Protein AF-A0A497K6Z3-F1 (afdb_monomer)

Foldseek 3Di:
DDDDPDQAWPFDFDQAPVRDTDGWTDRPVVVVVLLVVLVVVCVVVVVQRQLRQLCCCCVVRVDQNVVSNVVRVVSSVVVVVVVVVVCVVVVVDPVVVVVVVVVVCVVVVVVVNVVLVVDGSVVNVVVSVVVSVVVVVVVVVVVVD

pLDDT: mean 76.92, std 14.56, range [35.5, 94.94]

Solvent-accessible surface area (backbone atoms only — not comparable to full-atom values): 8301 Å² total; per-residue (Å²): 139,78,94,80,86,82,78,56,60,54,71,49,80,50,72,44,99,84,73,49,77,46,78,28,62,48,35,53,70,58,54,50,52,48,52,50,54,41,48,53,55,19,59,76,69,68,73,61,34,42,87,56,36,27,55,48,38,30,68,77,47,56,37,59,62,68,58,21,48,52,54,24,53,57,55,34,52,56,55,47,52,55,52,49,52,52,41,54,74,68,66,74,65,60,60,85,59,48,51,63,49,49,52,52,49,54,55,50,51,53,52,49,51,58,52,56,74,76,47,54,63,72,56,49,51,50,52,50,51,52,51,50,52,53,51,50,52,52,52,52,51,65,71,77,105

Mean predicted aligned error: 10.2 Å

Radius of gyration: 18.08 Å; Cα contacts (8 Å, |Δi|>4): 102; chains: 1; bounding box: 34×36×65 Å

Structure (mmCIF, N/CA/C/O backbone):
data_AF-A0A497K6Z3-F1
#
_entry.id   AF-A0A497K6Z3-F1
#
loop_
_atom_site.group_PDB
_atom_site.id
_atom_site.type_symbol
_atom_site.label_atom_id
_atom_site.label_alt_id
_atom_site.label_comp_id
_atom_site.label_asym_id
_atom_site.label_entity_id
_atom_site.label_seq_id
_atom_site.pdbx_PDB_ins_code
_atom_site.Cartn_x
_atom_site.Cartn_y
_atom_site.Cartn_z
_atom_site.occupancy
_atom_site.B_iso_or_equiv
_atom_site.auth_seq_id
_atom_site.auth_comp_id
_atom_site.auth_asym_id
_atom_site.auth_atom_id
_atom_site.pdbx_PDB_model_num
ATOM 1 N N . GLY A 1 1 ? 10.545 0.758 40.454 1.00 36.91 1 GLY A N 1
ATOM 2 C CA . GLY A 1 1 ? 11.515 0.555 39.358 1.00 36.91 1 GLY A CA 1
ATOM 3 C C . GLY A 1 1 ? 10.765 0.118 38.119 1.00 36.91 1 GLY A C 1
ATOM 4 O O . GLY A 1 1 ? 9.761 -0.555 38.263 1.00 36.91 1 GLY A O 1
ATOM 5 N N . HIS A 1 2 ? 11.120 0.485 36.898 1.00 35.50 2 HIS A N 1
ATOM 6 C CA . HIS A 1 2 ? 12.204 1.310 36.362 1.00 35.50 2 HIS A CA 1
ATOM 7 C C . HIS A 1 2 ? 11.651 1.857 35.028 1.00 35.50 2 HIS A C 1
ATOM 9 O O . HIS A 1 2 ? 11.085 1.110 34.242 1.00 35.50 2 HIS A O 1
ATOM 15 N N . ALA A 1 3 ? 11.577 3.175 34.854 1.00 41.38 3 ALA A N 1
ATOM 16 C CA . ALA A 1 3 ? 12.553 3.916 34.049 1.00 41.38 3 ALA A CA 1
ATOM 17 C C . ALA A 1 3 ? 12.658 3.468 32.570 1.00 41.38 3 ALA A C 1
ATOM 19 O O . ALA A 1 3 ? 13.746 3.165 32.100 1.00 41.38 3 ALA A O 1
ATOM 20 N N . LEU A 1 4 ? 11.544 3.475 31.825 1.00 49.81 4 LEU A N 1
ATOM 21 C CA . LEU A 1 4 ? 11.547 3.487 30.348 1.00 49.81 4 LEU A CA 1
ATOM 22 C C . LEU A 1 4 ? 10.539 4.504 29.778 1.00 49.81 4 LEU A C 1
ATOM 24 O O . LEU A 1 4 ? 9.916 4.297 28.741 1.00 49.81 4 LEU A O 1
ATOM 28 N N . GLY A 1 5 ? 10.372 5.633 30.465 1.00 44.81 5 GLY A N 1
ATOM 29 C CA . GLY A 1 5 ? 9.873 6.849 29.834 1.00 44.81 5 G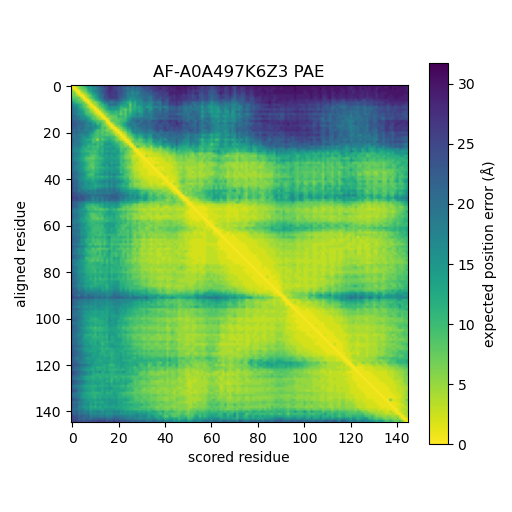LY A CA 1
ATOM 30 C C . GLY A 1 5 ? 11.069 7.653 29.336 1.00 44.81 5 GLY A C 1
ATOM 31 O O . GLY A 1 5 ? 11.815 8.128 30.180 1.00 44.81 5 GLY A O 1
ATOM 32 N N . SER A 1 6 ? 11.263 7.765 28.013 1.00 48.31 6 SER A N 1
ATOM 33 C CA . SER A 1 6 ? 11.797 8.976 27.334 1.00 48.31 6 SER A CA 1
ATOM 34 C C . SER A 1 6 ? 12.292 8.785 25.888 1.00 48.31 6 SER A C 1
ATOM 36 O O . SER A 1 6 ? 12.724 9.766 25.292 1.00 48.31 6 SER A O 1
ATOM 38 N N . LEU A 1 7 ? 12.206 7.610 25.253 1.00 45.41 7 LEU A N 1
ATOM 39 C CA . LEU A 1 7 ? 12.668 7.469 23.859 1.00 45.41 7 LEU A CA 1
ATOM 40 C C . LEU A 1 7 ? 11.501 7.394 22.865 1.00 45.41 7 LEU A C 1
ATOM 42 O O . LEU A 1 7 ? 11.114 6.332 22.386 1.00 45.41 7 LEU A O 1
ATOM 46 N N . GLY A 1 8 ? 10.943 8.566 22.550 1.00 47.16 8 GLY A N 1
ATOM 47 C CA . GLY A 1 8 ? 10.259 8.802 21.275 1.00 47.16 8 GLY A CA 1
ATOM 48 C C . GLY A 1 8 ? 8.925 8.080 21.058 1.00 47.16 8 GLY A C 1
ATOM 49 O O . GLY A 1 8 ? 8.647 7.664 19.934 1.00 47.16 8 GLY A O 1
ATOM 50 N N . SER A 1 9 ? 8.095 7.915 22.095 1.00 47.09 9 SER A N 1
ATOM 51 C CA . SER A 1 9 ? 6.708 7.471 21.905 1.00 47.09 9 SER A CA 1
ATOM 52 C C . SER A 1 9 ? 5.792 8.671 21.657 1.00 47.09 9 SER A C 1
ATOM 54 O O . SER A 1 9 ? 5.472 9.416 22.587 1.00 47.09 9 SER A O 1
ATOM 56 N N . LEU A 1 10 ? 5.341 8.863 20.419 1.00 53.91 10 LEU A N 1
ATOM 57 C CA . LEU A 1 10 ? 4.284 9.826 20.120 1.00 53.91 10 LEU A CA 1
ATOM 58 C C . LEU A 1 10 ? 2.949 9.197 20.533 1.00 53.91 10 LEU A C 1
ATOM 60 O O . LEU A 1 10 ? 2.383 8.388 19.799 1.00 53.91 10 LEU A O 1
ATOM 64 N N . ARG A 1 11 ? 2.466 9.542 21.732 1.00 51.47 11 ARG A N 1
ATOM 65 C CA . ARG A 1 11 ? 1.080 9.275 22.132 1.00 51.47 11 ARG A CA 1
ATOM 66 C C . ARG A 1 11 ? 0.191 10.311 21.463 1.00 51.47 11 ARG A C 1
ATOM 68 O O . ARG A 1 11 ? 0.285 11.498 21.769 1.00 51.47 11 ARG A O 1
ATOM 75 N N . ARG A 1 12 ? -0.666 9.878 20.546 1.00 55.22 12 ARG A N 1
ATOM 76 C CA . ARG A 1 12 ? -1.720 10.723 19.979 1.00 55.22 12 ARG A CA 1
ATOM 77 C C . ARG A 1 12 ? -3.049 10.009 20.184 1.00 55.22 12 ARG A C 1
ATOM 79 O O . ARG A 1 12 ? -3.189 8.839 19.853 1.00 55.22 12 ARG A O 1
ATOM 86 N N . LYS A 1 13 ? -4.021 10.724 20.746 1.00 47.50 13 LYS A N 1
ATOM 87 C CA . LYS A 1 13 ? -5.427 10.318 20.713 1.00 47.50 13 LYS A CA 1
ATOM 88 C C . LYS A 1 13 ? -5.993 10.786 19.383 1.00 47.50 13 LYS A C 1
ATOM 90 O O . LYS A 1 13 ? -6.007 11.987 19.126 1.00 47.50 13 LYS A O 1
ATOM 95 N N . ILE A 1 14 ? -6.451 9.857 18.556 1.00 53.62 14 ILE A N 1
ATOM 96 C CA . ILE A 1 14 ? -7.335 10.179 17.437 1.00 53.62 14 ILE A CA 1
ATOM 97 C C . ILE A 1 14 ? -8.685 9.563 17.786 1.00 53.62 14 ILE A C 1
ATOM 99 O O . ILE A 1 14 ? -8.769 8.382 18.118 1.00 53.62 14 ILE A O 1
ATOM 103 N N . VAL A 1 15 ? -9.718 10.399 17.782 1.00 51.81 15 VAL A N 1
ATOM 104 C CA . VAL A 1 15 ? -11.105 9.951 17.901 1.00 51.81 15 VAL A CA 1
ATOM 105 C C . VAL A 1 15 ? -11.507 9.464 16.516 1.00 51.81 15 VAL A C 1
ATOM 107 O O . VAL A 1 15 ? -11.446 10.235 15.556 1.00 51.81 15 VAL A O 1
ATOM 110 N N . ASP A 1 16 ? -11.815 8.174 16.399 1.00 53.62 16 ASP A N 1
ATOM 111 C CA . ASP A 1 16 ? -12.270 7.582 15.141 1.00 53.62 16 ASP A CA 1
ATOM 112 C C . ASP A 1 16 ? -13.659 8.139 14.767 1.00 53.62 16 ASP A C 1
ATOM 114 O O . ASP A 1 16 ? -14.398 8.623 15.628 1.00 53.62 16 ASP A O 1
ATOM 118 N N . ALA A 1 17 ? -14.048 8.058 13.493 1.00 49.84 17 ALA A N 1
ATOM 119 C CA . ALA A 1 17 ? -15.348 8.547 13.009 1.00 49.84 17 ALA A CA 1
ATOM 120 C C . ALA A 1 17 ? -16.558 7.836 13.6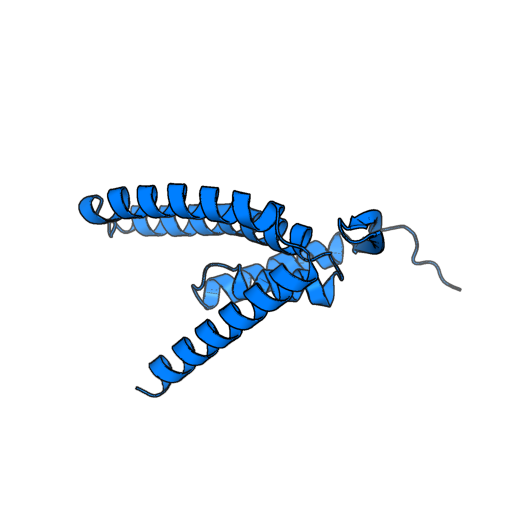65 1.00 49.84 17 ALA A C 1
ATOM 122 O O . ALA A 1 17 ? -17.681 8.329 13.584 1.00 49.84 17 ALA A O 1
ATOM 123 N N . ASP A 1 18 ? -16.314 6.706 14.336 1.00 48.72 18 ASP A N 1
ATOM 124 C CA . ASP A 1 18 ? -17.281 5.910 15.099 1.00 48.72 18 ASP A CA 1
ATOM 125 C C . ASP A 1 18 ? -17.316 6.264 16.615 1.00 48.72 18 ASP A C 1
ATOM 127 O O . ASP A 1 18 ? -18.016 5.604 17.379 1.00 48.72 18 ASP A O 1
ATOM 131 N N . GLY A 1 19 ? -16.577 7.287 17.079 1.00 49.25 19 GLY A N 1
ATOM 132 C CA . GLY A 1 19 ? -16.577 7.745 18.484 1.00 49.25 19 GLY A CA 1
ATOM 133 C C . GLY A 1 19 ? -15.686 6.944 19.448 1.00 49.25 19 GLY A C 1
ATOM 134 O O . GLY A 1 19 ? -15.616 7.259 20.635 1.00 49.25 19 G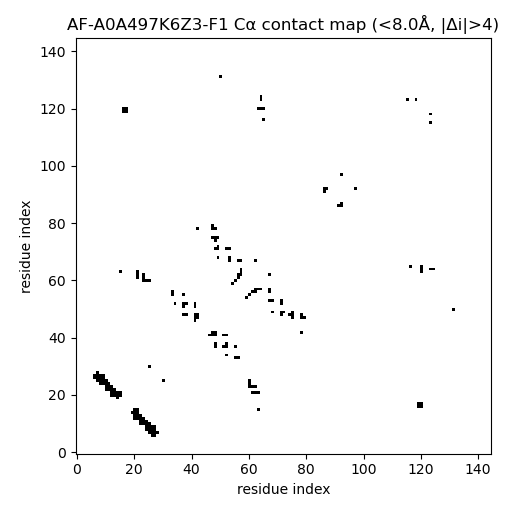LY A O 1
ATOM 135 N N . GLU A 1 20 ? -14.969 5.939 18.948 1.00 45.09 20 GLU A N 1
ATOM 136 C CA . GLU A 1 20 ? -14.023 5.122 19.715 1.00 45.09 20 GLU A CA 1
ATOM 137 C C . GLU A 1 20 ? -12.673 5.852 19.868 1.00 45.09 20 GLU A C 1
ATOM 139 O O . GLU A 1 20 ? -12.078 6.333 18.897 1.00 45.09 20 GLU A O 1
ATOM 144 N N . VAL A 1 21 ? -12.176 5.952 21.105 1.00 53.62 21 VAL A N 1
ATOM 145 C CA . VAL A 1 21 ? -10.904 6.617 21.422 1.00 53.62 21 VAL A CA 1
ATOM 146 C C . VAL A 1 21 ? -9.773 5.598 21.325 1.00 53.62 21 VAL A C 1
ATOM 148 O O . VAL A 1 21 ? -9.480 4.891 22.286 1.00 53.62 21 VAL A O 1
ATOM 151 N N . PHE A 1 22 ? -9.102 5.542 20.175 1.00 55.38 22 PHE A N 1
ATOM 152 C CA . PHE A 1 22 ? -7.895 4.734 20.023 1.00 55.38 22 PHE A CA 1
ATOM 153 C C . PHE A 1 22 ? -6.685 5.513 20.546 1.00 55.38 22 PHE A C 1
ATOM 155 O O . PHE A 1 22 ? -6.244 6.509 19.965 1.00 55.38 22 PHE A O 1
ATOM 162 N N . GLU A 1 23 ? -6.148 5.067 21.681 1.00 51.28 23 GLU A N 1
ATOM 163 C CA . GLU A 1 23 ? -4.879 5.552 22.214 1.00 51.28 23 GLU A CA 1
ATOM 164 C C . GLU A 1 23 ? -3.749 4.736 21.576 1.00 51.28 23 GLU A C 1
ATOM 166 O O . GLU A 1 23 ? -3.482 3.602 21.969 1.00 51.28 23 GLU A O 1
ATOM 171 N N . TYR A 1 24 ? -3.105 5.290 20.548 1.00 55.72 24 TYR A N 1
ATOM 172 C CA . TYR A 1 24 ? -1.978 4.631 19.899 1.00 55.72 24 TYR A CA 1
ATOM 173 C C . TYR A 1 24 ? -0.667 5.273 20.357 1.00 55.72 24 TYR A C 1
ATOM 175 O O . TYR A 1 24 ? -0.531 6.497 20.464 1.00 55.72 24 TYR A O 1
ATOM 183 N N . SER A 1 25 ? 0.312 4.424 20.659 1.00 52.97 25 SER A N 1
ATOM 184 C CA . SER A 1 25 ? 1.666 4.846 20.999 1.00 52.97 25 SER A CA 1
ATOM 185 C C . SER A 1 25 ? 2.593 4.412 19.873 1.00 52.97 25 SER A C 1
ATOM 187 O O . SER A 1 25 ? 2.891 3.233 19.709 1.00 52.97 25 SER A O 1
ATOM 189 N N . VAL A 1 26 ? 3.020 5.369 19.046 1.00 57.62 26 VAL A N 1
ATOM 190 C CA . VAL A 1 26 ? 4.048 5.096 18.036 1.00 57.62 26 VAL A CA 1
ATOM 191 C C . VAL A 1 26 ? 5.392 5.268 18.710 1.00 57.62 26 VAL A C 1
ATOM 193 O O . VAL A 1 26 ? 5.839 6.398 18.904 1.00 57.62 26 VAL A O 1
ATOM 196 N N . SER A 1 27 ? 6.038 4.168 19.080 1.00 63.88 27 SER A N 1
ATOM 197 C CA . SER A 1 27 ? 7.461 4.194 19.399 1.00 63.88 27 SER A CA 1
ATOM 198 C C . SER A 1 27 ? 8.247 4.275 18.087 1.00 63.88 27 SER A C 1
ATOM 200 O O . SER A 1 27 ? 8.191 3.373 17.250 1.00 63.88 27 SER A O 1
ATOM 202 N N . LEU A 1 28 ? 8.969 5.384 17.895 1.00 66.56 28 LEU A N 1
ATOM 203 C CA . LEU A 1 28 ? 9.844 5.631 16.737 1.00 66.56 28 LEU A CA 1
ATOM 204 C C . LEU A 1 28 ? 10.746 4.429 16.369 1.00 66.56 28 LEU A C 1
ATOM 206 O O . LEU A 1 28 ? 10.804 4.089 15.186 1.00 66.56 28 LEU A O 1
ATOM 210 N N . PRO A 1 29 ? 11.379 3.724 17.333 1.00 71.44 29 PRO A N 1
ATOM 211 C CA . PRO A 1 29 ? 12.196 2.548 17.028 1.00 71.44 29 PRO A CA 1
ATOM 212 C C . PRO A 1 29 ? 11.385 1.384 16.444 1.00 71.44 29 PRO A C 1
ATOM 214 O O . PRO A 1 29 ? 11.828 0.712 15.518 1.00 71.44 29 PRO A O 1
ATOM 217 N N . LEU A 1 30 ? 10.178 1.151 16.965 1.00 70.12 30 LEU A N 1
ATOM 218 C CA . LEU A 1 30 ? 9.326 0.036 16.555 1.00 70.12 30 LEU A CA 1
ATOM 219 C C . LEU A 1 30 ? 8.713 0.308 15.178 1.00 70.12 30 LEU A C 1
ATOM 221 O O . LEU A 1 30 ? 8.685 -0.585 14.338 1.00 70.12 30 LEU A O 1
ATOM 225 N N . GLY A 1 31 ? 8.316 1.557 14.912 1.00 74.44 31 GLY A N 1
ATOM 226 C CA . GLY A 1 31 ? 7.862 1.988 13.589 1.00 74.44 31 GLY A CA 1
ATOM 227 C C . GLY A 1 31 ? 8.932 1.813 12.508 1.00 74.44 31 GLY A C 1
ATOM 228 O O . GLY A 1 31 ? 8.616 1.342 11.416 1.00 74.44 31 GLY A O 1
ATOM 229 N N . PHE A 1 32 ? 10.198 2.116 12.818 1.00 78.12 32 PHE A N 1
ATOM 230 C CA . PHE A 1 32 ? 11.306 1.914 11.881 1.00 78.12 32 PHE A CA 1
ATOM 231 C C . PHE A 1 32 ? 11.544 0.426 11.593 1.00 78.12 32 PHE A C 1
ATOM 233 O O . PHE A 1 32 ? 11.611 0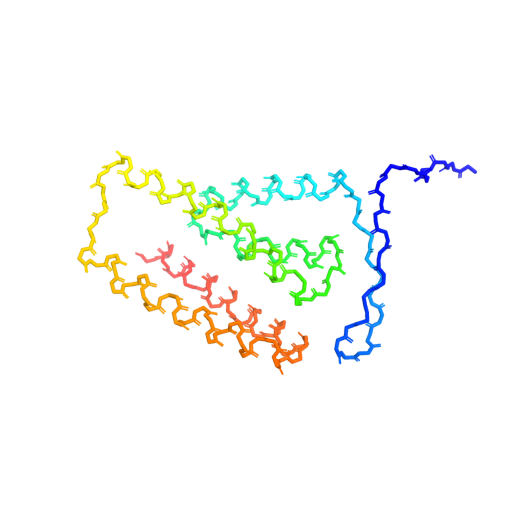.029 10.432 1.00 78.12 32 PHE A O 1
ATOM 240 N N . SER A 1 33 ? 11.580 -0.415 12.631 1.00 79.25 33 SER A N 1
ATOM 241 C CA . SER A 1 33 ? 11.740 -1.868 12.481 1.00 79.25 33 SER A CA 1
ATOM 242 C C . SER A 1 33 ? 10.590 -2.505 11.699 1.00 79.25 33 SER A C 1
ATOM 244 O O . SER A 1 33 ? 10.820 -3.319 10.809 1.00 79.2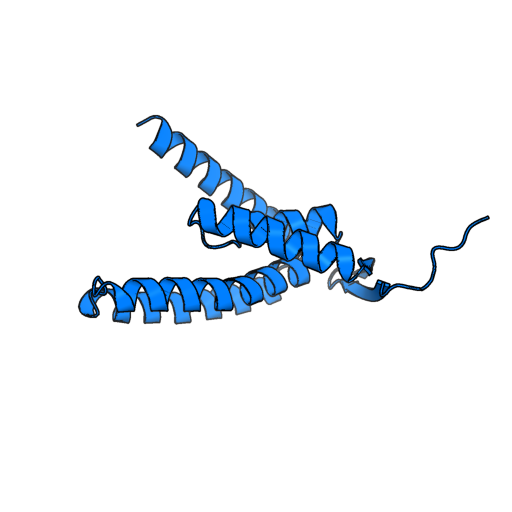5 33 SER A O 1
ATOM 246 N N . VAL A 1 34 ? 9.349 -2.108 11.987 1.00 79.81 34 VAL A N 1
ATOM 247 C CA . VAL A 1 34 ? 8.150 -2.574 11.279 1.00 79.81 34 VAL A CA 1
ATOM 248 C C . VAL A 1 34 ? 8.156 -2.132 9.817 1.00 79.81 34 VAL A C 1
ATOM 250 O O . VAL A 1 34 ? 7.896 -2.946 8.932 1.00 79.81 34 VAL A O 1
ATOM 253 N N . GLY A 1 35 ? 8.492 -0.868 9.547 1.00 79.38 35 GLY A N 1
ATOM 254 C CA . GLY A 1 35 ? 8.608 -0.346 8.187 1.00 79.38 35 GLY A CA 1
ATOM 255 C C . GLY A 1 35 ? 9.704 -1.052 7.386 1.00 79.38 35 GLY A C 1
ATOM 256 O O . GLY A 1 35 ? 9.487 -1.416 6.231 1.00 79.38 35 GLY A O 1
ATOM 257 N N . PHE A 1 36 ? 10.854 -1.312 8.010 1.00 82.62 36 PHE A N 1
ATOM 258 C CA . PHE A 1 36 ? 11.970 -2.012 7.380 1.00 82.62 36 PHE A CA 1
ATOM 259 C C . PHE A 1 36 ? 11.632 -3.479 7.078 1.00 82.62 36 PHE A C 1
ATOM 261 O O . PHE A 1 36 ? 11.700 -3.903 5.925 1.00 82.62 36 PHE A O 1
ATOM 268 N N . LEU A 1 37 ? 11.189 -4.244 8.082 1.00 82.06 37 LEU A N 1
ATOM 269 C CA . LEU A 1 37 ? 10.861 -5.666 7.924 1.00 82.06 37 LEU A CA 1
ATOM 270 C C . LEU A 1 37 ? 9.650 -5.884 7.012 1.00 82.06 37 LEU A C 1
ATOM 272 O O . LEU A 1 37 ? 9.658 -6.781 6.165 1.00 82.06 37 LEU A O 1
ATOM 276 N N . GLY A 1 38 ? 8.618 -5.051 7.153 1.00 79.00 38 GLY A N 1
ATOM 277 C CA . GLY A 1 38 ? 7.437 -5.102 6.300 1.00 79.00 38 GLY A CA 1
ATOM 278 C C . GLY A 1 38 ? 7.763 -4.736 4.852 1.00 79.00 38 GLY A C 1
ATOM 279 O O . GLY A 1 38 ? 7.259 -5.376 3.931 1.00 79.00 38 GLY A O 1
ATOM 280 N N . GLY A 1 39 ? 8.641 -3.749 4.640 1.00 78.00 39 GLY A N 1
ATOM 281 C CA . GLY A 1 39 ? 9.051 -3.293 3.311 1.00 78.00 39 GLY A CA 1
ATOM 282 C C . GLY A 1 39 ? 9.908 -4.334 2.603 1.00 78.00 39 GLY A C 1
ATOM 283 O O . GLY A 1 39 ? 9.656 -4.659 1.446 1.00 78.00 39 GLY A O 1
ATOM 284 N N . MET A 1 40 ? 10.850 -4.930 3.331 1.00 81.38 40 MET A N 1
ATOM 285 C CA . MET A 1 40 ? 11.689 -6.020 2.845 1.00 81.38 40 MET A CA 1
ATOM 286 C C . MET A 1 40 ? 10.839 -7.240 2.456 1.00 81.38 40 MET A C 1
ATOM 288 O O . MET A 1 40 ? 10.916 -7.699 1.319 1.00 81.38 40 MET A O 1
ATOM 292 N N . SER A 1 41 ? 9.944 -7.696 3.341 1.00 79.38 41 SER A N 1
ATOM 293 C CA . SER A 1 41 ? 9.031 -8.823 3.068 1.00 79.38 41 SER A CA 1
ATOM 294 C C . SER A 1 41 ? 8.128 -8.556 1.859 1.00 79.38 41 SER A C 1
ATOM 296 O O . SER A 1 41 ? 7.943 -9.410 0.996 1.00 79.38 41 SER A O 1
ATOM 298 N N . SER A 1 42 ? 7.596 -7.336 1.769 1.00 75.44 42 SER A N 1
ATOM 299 C CA . SER A 1 42 ? 6.815 -6.870 0.626 1.00 75.44 42 SER A CA 1
ATOM 300 C C . SER A 1 42 ? 7.598 -6.903 -0.684 1.00 75.44 42 SER A C 1
ATOM 302 O O . SER A 1 42 ? 7.063 -7.343 -1.703 1.00 75.44 42 SER A O 1
ATOM 304 N N . GLY A 1 43 ? 8.838 -6.408 -0.663 1.00 73.94 43 GLY A N 1
ATOM 305 C CA . GLY A 1 43 ? 9.716 -6.370 -1.827 1.00 73.94 43 GLY A CA 1
ATOM 306 C C . GLY A 1 43 ? 9.991 -7.770 -2.367 1.00 73.94 43 GLY A C 1
ATOM 307 O O . GLY A 1 43 ? 9.858 -7.986 -3.567 1.00 73.94 43 GLY A O 1
ATOM 308 N N . PHE A 1 44 ? 10.263 -8.737 -1.484 1.00 75.25 44 PHE A N 1
ATOM 309 C CA . PHE A 1 44 ? 10.461 -10.139 -1.872 1.00 75.25 44 PHE A CA 1
ATOM 310 C C . PHE A 1 44 ? 9.234 -10.766 -2.528 1.00 75.25 44 PHE A C 1
ATOM 312 O O . PHE A 1 44 ? 9.362 -11.530 -3.480 1.00 75.25 44 PHE A O 1
ATOM 319 N N . LEU A 1 45 ? 8.042 -10.452 -2.024 1.00 73.50 45 LEU A N 1
ATOM 320 C CA . LEU A 1 45 ? 6.799 -11.012 -2.547 1.00 73.50 45 LEU A CA 1
ATOM 321 C C . LEU A 1 45 ? 6.342 -10.321 -3.844 1.00 73.50 45 LEU A C 1
ATOM 323 O O . LEU A 1 45 ? 5.518 -10.873 -4.567 1.00 73.50 45 LEU A O 1
ATOM 327 N N . GLY A 1 46 ? 6.844 -9.119 -4.146 1.00 68.31 46 GLY A N 1
ATOM 328 C CA . GLY A 1 46 ? 6.488 -8.368 -5.355 1.00 68.31 46 GLY A CA 1
ATOM 329 C C . GLY A 1 46 ? 5.034 -7.869 -5.394 1.00 68.31 46 GLY A C 1
ATOM 330 O O . GLY A 1 46 ? 4.573 -7.407 -6.432 1.00 68.31 46 GLY A O 1
ATOM 331 N N . ILE A 1 47 ? 4.296 -7.945 -4.277 1.00 69.12 47 ILE A N 1
ATOM 332 C CA . ILE A 1 47 ? 2.850 -7.629 -4.199 1.00 69.12 47 ILE A CA 1
ATOM 333 C C . ILE A 1 47 ? 2.606 -6.120 -3.970 1.00 69.12 47 ILE A C 1
ATOM 335 O O . ILE A 1 47 ? 1.468 -5.660 -3.951 1.00 69.12 47 ILE A O 1
ATOM 339 N N . GLY A 1 48 ? 3.662 -5.319 -3.790 1.00 64.69 48 GLY A N 1
ATOM 340 C CA . GLY A 1 48 ? 3.526 -3.875 -3.574 1.00 64.69 48 GLY A CA 1
ATOM 341 C C . GLY A 1 48 ? 3.034 -3.495 -2.172 1.00 64.69 48 GLY A C 1
ATOM 342 O O . GLY A 1 48 ? 2.383 -2.480 -2.005 1.00 64.69 48 GLY A O 1
ATOM 343 N N . GLY A 1 49 ? 3.328 -4.283 -1.139 1.00 66.31 49 GLY A N 1
ATOM 344 C CA . GLY A 1 49 ? 3.341 -3.846 0.268 1.00 66.31 49 GLY A CA 1
ATOM 345 C C . GLY A 1 49 ? 2.022 -3.635 0.988 1.00 66.31 49 GLY A C 1
ATOM 346 O O . GLY A 1 49 ? 1.968 -3.919 2.182 1.00 66.31 49 GLY A O 1
ATOM 347 N N . GLY A 1 50 ? 0.952 -3.223 0.311 1.00 70.50 50 GLY A N 1
ATOM 348 C CA . GLY A 1 50 ? -0.334 -2.920 0.948 1.00 70.50 50 GLY A CA 1
ATOM 349 C C . GLY A 1 50 ? -0.909 -4.092 1.751 1.00 70.50 50 GLY A C 1
ATOM 350 O O . GLY A 1 50 ? -1.282 -3.930 2.909 1.00 70.50 50 GLY A O 1
ATOM 351 N N . SER A 1 51 ? -0.900 -5.300 1.187 1.00 76.12 51 SER A N 1
ATOM 352 C CA . SER A 1 51 ? -1.484 -6.491 1.822 1.00 76.12 51 SER A CA 1
ATOM 353 C C . SER A 1 51 ? -0.768 -6.930 3.104 1.00 76.12 51 SER A C 1
ATOM 355 O O . SER A 1 51 ? -1.374 -7.595 3.937 1.00 76.12 51 SER A O 1
ATOM 357 N N . ILE A 1 52 ? 0.507 -6.558 3.265 1.00 82.69 52 ILE A N 1
ATOM 358 C CA . ILE A 1 52 ? 1.357 -6.934 4.406 1.00 82.69 52 ILE A CA 1
ATOM 359 C C . ILE A 1 52 ? 1.463 -5.773 5.396 1.00 82.69 52 ILE A C 1
ATOM 361 O O . ILE A 1 52 ? 1.285 -5.959 6.596 1.00 82.69 52 ILE A O 1
ATOM 365 N N . MET A 1 53 ? 1.690 -4.554 4.905 1.00 82.81 53 MET A N 1
ATOM 366 C CA . MET A 1 53 ? 1.832 -3.370 5.751 1.00 82.81 53 MET A CA 1
ATOM 367 C C . MET A 1 53 ? 0.545 -3.016 6.481 1.00 82.81 53 MET A C 1
ATOM 369 O O . MET A 1 53 ? 0.606 -2.634 7.644 1.00 82.81 53 MET A O 1
ATOM 373 N N . VAL A 1 54 ? -0.619 -3.159 5.841 1.00 85.88 54 VAL A N 1
ATOM 374 C CA . VAL A 1 54 ? -1.898 -2.838 6.488 1.00 85.88 54 VAL A CA 1
ATOM 375 C C . VAL A 1 54 ? -2.145 -3.700 7.737 1.00 85.88 54 VAL A C 1
ATOM 377 O O . VAL A 1 54 ? -2.332 -3.128 8.810 1.00 85.88 54 VAL A O 1
ATOM 380 N N . PRO A 1 55 ? -2.114 -5.046 7.687 1.00 82.50 55 PRO A N 1
ATOM 381 C CA . PRO A 1 55 ? -2.313 -5.845 8.893 1.00 82.50 55 PRO A CA 1
ATOM 382 C C . PRO A 1 55 ? -1.203 -5.635 9.926 1.00 82.50 55 PRO A C 1
ATOM 384 O O . PRO A 1 55 ? -1.514 -5.582 11.111 1.00 82.50 55 PRO A O 1
ATOM 387 N N . ILE A 1 56 ? 0.056 -5.441 9.516 1.00 83.00 56 ILE A N 1
ATOM 388 C CA . ILE A 1 56 ? 1.142 -5.161 10.466 1.00 83.00 56 ILE A CA 1
ATOM 389 C C . ILE A 1 56 ? 0.877 -3.850 11.220 1.00 83.00 56 ILE A C 1
ATOM 391 O O . ILE A 1 56 ? 0.895 -3.830 12.446 1.00 83.00 56 ILE A O 1
ATOM 395 N N . LEU A 1 57 ? 0.566 -2.762 10.517 1.00 81.06 57 LEU A N 1
ATOM 396 C CA . LEU A 1 57 ? 0.275 -1.468 11.136 1.00 81.06 57 LEU A CA 1
ATOM 397 C C . LEU A 1 57 ? -0.996 -1.513 12.006 1.00 81.06 57 LEU A C 1
ATOM 399 O O . LEU A 1 57 ? -1.045 -0.877 13.056 1.00 81.06 57 LEU A O 1
ATOM 403 N N . HIS A 1 58 ? -2.023 -2.266 11.603 1.00 83.12 58 HIS A N 1
ATOM 404 C CA . HIS A 1 58 ? -3.267 -2.375 12.370 1.00 83.12 58 HIS A CA 1
ATOM 405 C C . HIS A 1 58 ? -3.103 -3.246 13.620 1.00 83.12 58 HIS A C 1
ATOM 407 O O . HIS A 1 58 ? -3.569 -2.866 14.684 1.00 83.12 58 HIS A O 1
ATOM 413 N N . ILE A 1 59 ? -2.441 -4.401 13.510 1.00 79.12 59 ILE A N 1
ATOM 414 C CA . ILE A 1 59 ? -2.343 -5.391 14.593 1.00 79.12 59 ILE A CA 1
ATOM 415 C C . ILE A 1 59 ? -1.190 -5.058 15.543 1.00 79.12 59 ILE A C 1
ATOM 417 O O . ILE A 1 59 ? -1.361 -5.127 16.755 1.00 79.12 59 ILE A O 1
ATOM 421 N N . VAL A 1 60 ? -0.021 -4.681 15.014 1.00 75.56 60 VAL A N 1
ATOM 422 C CA . VAL A 1 60 ? 1.185 -4.434 15.825 1.00 75.56 60 VAL A CA 1
ATOM 423 C C . VAL A 1 60 ? 1.157 -3.045 16.455 1.00 75.56 60 VAL A C 1
ATOM 425 O O . VAL A 1 60 ? 1.556 -2.887 17.604 1.00 75.56 60 VAL A O 1
ATOM 428 N N . MET A 1 61 ? 0.681 -2.033 15.723 1.00 70.69 61 MET A N 1
ATOM 429 C CA . MET A 1 61 ? 0.668 -0.642 16.204 1.00 70.69 61 MET A CA 1
ATOM 430 C C . MET A 1 61 ? -0.710 -0.181 16.697 1.00 70.69 61 MET A C 1
ATOM 432 O O . MET A 1 61 ? -0.850 0.966 17.118 1.00 70.69 61 MET A O 1
ATOM 436 N N . ASN A 1 62 ? -1.714 -1.067 16.653 1.00 70.88 62 ASN A N 1
ATOM 437 C CA . ASN A 1 62 ? -3.093 -0.820 17.080 1.00 70.88 62 ASN A CA 1
ATOM 438 C C . ASN A 1 62 ? -3.697 0.468 16.485 1.00 70.88 62 ASN A C 1
ATOM 440 O O . ASN A 1 62 ? -4.436 1.200 17.145 1.00 70.88 62 ASN A O 1
ATOM 444 N N . LEU A 1 63 ? -3.325 0.776 15.237 1.00 70.88 63 LEU A N 1
ATOM 445 C CA . LEU A 1 63 ? -3.775 1.973 14.534 1.00 70.88 63 LEU A CA 1
ATOM 446 C C . LEU A 1 63 ? -5.202 1.779 13.991 1.00 70.88 63 LEU A C 1
ATOM 448 O O . LEU A 1 63 ? -5.545 0.678 13.537 1.00 70.88 63 LEU A O 1
ATOM 452 N N . PRO A 1 64 ? -6.031 2.840 13.981 1.00 77.50 64 PRO A N 1
ATOM 453 C CA . PRO A 1 64 ? -7.338 2.795 13.337 1.00 77.50 64 PRO A CA 1
ATOM 454 C C . PRO A 1 64 ? -7.176 2.528 11.838 1.00 77.50 64 PRO A C 1
ATOM 456 O O . PRO A 1 64 ? -6.243 3.020 11.195 1.00 77.50 64 PRO A O 1
ATOM 459 N N . ILE A 1 65 ? -8.102 1.749 11.273 1.00 79.94 65 ILE A N 1
ATOM 460 C CA . ILE A 1 65 ? -7.963 1.176 9.926 1.00 79.94 65 ILE A CA 1
ATOM 461 C C . ILE A 1 65 ? -7.766 2.245 8.842 1.00 79.94 65 ILE A C 1
ATOM 463 O O . ILE A 1 65 ? -6.985 2.039 7.916 1.00 79.94 65 ILE A O 1
ATOM 467 N N . HIS A 1 66 ? -8.397 3.416 8.971 1.00 80.06 66 HIS A N 1
ATOM 468 C CA . HIS A 1 66 ? -8.220 4.520 8.024 1.00 80.06 66 HIS A CA 1
ATOM 469 C C . HIS A 1 66 ? -6.789 5.064 8.014 1.00 80.06 66 HIS A C 1
ATOM 471 O O . HIS A 1 66 ? -6.245 5.325 6.941 1.00 80.06 66 HIS A O 1
ATOM 477 N N . VAL A 1 67 ? -6.156 5.194 9.186 1.00 80.62 67 VAL A N 1
ATOM 478 C CA . VAL A 1 67 ? -4.760 5.652 9.300 1.00 80.62 67 VAL A CA 1
ATOM 479 C C . VAL A 1 67 ? -3.824 4.587 8.751 1.00 80.62 67 VAL A C 1
ATOM 481 O O . VAL A 1 67 ? -2.966 4.889 7.929 1.00 80.62 67 VAL A O 1
ATOM 484 N N . THR A 1 68 ? -4.039 3.331 9.137 1.00 84.06 68 THR A N 1
ATOM 485 C CA . THR A 1 68 ? -3.283 2.177 8.647 1.00 84.06 68 THR A CA 1
ATOM 486 C C . THR A 1 68 ? -3.266 2.104 7.117 1.00 84.06 68 THR A C 1
ATOM 488 O O . THR A 1 68 ? -2.199 1.982 6.508 1.00 84.06 68 THR A O 1
ATOM 491 N N . VAL A 1 69 ? -4.438 2.205 6.482 1.00 84.12 69 VAL A N 1
ATOM 492 C CA . VAL A 1 69 ? -4.565 2.165 5.020 1.00 84.12 69 VAL A CA 1
ATOM 493 C C . VAL A 1 69 ? -3.838 3.355 4.391 1.00 84.12 69 VAL A C 1
ATOM 495 O O . VAL A 1 69 ? -3.043 3.154 3.473 1.00 84.12 69 VAL A O 1
ATOM 498 N N . ALA A 1 70 ? -4.014 4.568 4.923 1.00 84.00 70 ALA A N 1
ATOM 499 C CA . ALA A 1 70 ? -3.338 5.762 4.417 1.00 84.00 70 ALA A CA 1
ATOM 500 C C . ALA A 1 70 ? -1.803 5.666 4.514 1.00 84.00 70 ALA A C 1
ATOM 502 O O . ALA A 1 70 ? -1.101 5.962 3.546 1.00 84.00 70 ALA A O 1
ATOM 503 N N . THR A 1 71 ? -1.266 5.199 5.645 1.00 85.56 71 THR A N 1
ATOM 504 C CA . THR A 1 71 ? 0.180 4.998 5.823 1.00 85.56 71 THR A CA 1
ATOM 505 C C . THR A 1 71 ? 0.723 3.951 4.850 1.00 85.56 71 THR A C 1
ATOM 507 O O . THR A 1 71 ? 1.775 4.160 4.253 1.00 85.56 71 THR A O 1
ATOM 510 N N . SER A 1 72 ? -0.000 2.849 4.624 1.00 85.06 72 SER A N 1
ATOM 511 C CA . SER A 1 72 ? 0.425 1.828 3.657 1.00 85.06 72 SER A CA 1
ATOM 512 C C . SER A 1 72 ? 0.481 2.362 2.221 1.00 85.06 72 SER A C 1
ATOM 514 O O . SER A 1 72 ? 1.428 2.069 1.495 1.00 85.06 72 SER A O 1
ATOM 516 N N . MET A 1 73 ? -0.484 3.203 1.828 1.00 85.94 73 MET A N 1
ATOM 517 C CA . MET A 1 73 ? -0.498 3.869 0.523 1.00 85.94 73 MET A CA 1
ATOM 518 C C . MET A 1 73 ? 0.677 4.830 0.372 1.00 85.94 73 MET A C 1
ATOM 520 O O . MET A 1 73 ? 1.299 4.872 -0.684 1.00 85.94 73 MET A O 1
ATOM 524 N N . PHE A 1 74 ? 1.032 5.551 1.435 1.00 87.12 74 PHE A N 1
ATOM 525 C CA . PHE A 1 74 ? 2.217 6.403 1.431 1.00 87.12 74 PHE A CA 1
ATOM 526 C C . PHE A 1 74 ? 3.505 5.595 1.213 1.00 87.12 74 PHE A C 1
ATOM 528 O O . PHE A 1 74 ? 4.326 5.958 0.374 1.00 87.12 74 PHE A O 1
ATOM 535 N N . ILE A 1 75 ? 3.654 4.456 1.897 1.00 84.88 75 ILE A N 1
ATOM 536 C CA . ILE A 1 75 ? 4.794 3.543 1.704 1.00 84.88 75 ILE A CA 1
ATOM 537 C C . ILE A 1 75 ? 4.827 3.004 0.260 1.00 84.88 75 ILE A C 1
ATOM 539 O O . ILE A 1 75 ? 5.894 2.936 -0.356 1.00 84.88 75 ILE A O 1
ATOM 543 N N . MET A 1 76 ? 3.663 2.669 -0.308 1.00 85.88 76 MET A N 1
ATOM 544 C CA . MET A 1 76 ? 3.538 2.173 -1.684 1.00 85.88 76 MET A CA 1
ATOM 545 C C . MET A 1 76 ? 4.053 3.149 -2.741 1.00 85.88 76 MET A C 1
ATOM 547 O O . MET A 1 76 ? 4.584 2.691 -3.751 1.00 85.88 76 MET A O 1
ATOM 551 N N . ILE A 1 77 ? 3.946 4.464 -2.523 1.00 87.88 77 ILE A N 1
ATOM 552 C CA . ILE A 1 77 ? 4.460 5.473 -3.463 1.00 87.88 77 ILE A CA 1
ATOM 553 C C . ILE A 1 77 ? 5.965 5.286 -3.665 1.00 87.88 77 ILE A C 1
ATOM 555 O O . ILE A 1 77 ? 6.418 5.159 -4.801 1.00 87.88 77 ILE A O 1
ATOM 559 N N . PHE A 1 78 ? 6.734 5.188 -2.578 1.00 87.25 78 PHE A N 1
ATOM 560 C CA . PHE A 1 78 ? 8.184 5.001 -2.662 1.00 87.25 78 PHE A CA 1
ATOM 561 C C . PHE A 1 78 ? 8.532 3.680 -3.340 1.00 87.25 78 PHE A C 1
ATOM 563 O O . PHE A 1 78 ? 9.312 3.664 -4.289 1.00 87.25 78 PHE A O 1
ATOM 570 N N . SER A 1 79 ? 7.906 2.581 -2.911 1.00 83.50 79 SER A N 1
ATOM 571 C CA . SER A 1 79 ? 8.158 1.269 -3.516 1.00 83.50 79 SER A CA 1
ATOM 572 C C . SER A 1 79 ? 7.827 1.246 -5.012 1.00 83.50 79 SER A C 1
ATOM 574 O O . SER A 1 79 ? 8.552 0.621 -5.783 1.00 83.50 79 SER A O 1
ATOM 576 N N . SER A 1 80 ? 6.761 1.931 -5.431 1.00 86.00 80 SER A N 1
ATOM 577 C CA . SER A 1 80 ? 6.357 2.008 -6.839 1.00 86.00 80 SER A CA 1
ATOM 578 C C . SER A 1 80 ? 7.311 2.867 -7.661 1.00 86.00 80 SER A C 1
ATOM 580 O O . SER A 1 80 ? 7.582 2.521 -8.807 1.00 86.00 80 SER A O 1
ATOM 582 N N . ILE A 1 81 ? 7.861 3.947 -7.092 1.00 88.81 81 ILE A N 1
ATOM 583 C CA . ILE A 1 81 ? 8.892 4.760 -7.752 1.00 88.81 81 ILE A CA 1
ATOM 584 C C . ILE A 1 81 ? 10.128 3.904 -8.030 1.00 88.81 81 ILE A C 1
ATOM 586 O O . ILE A 1 81 ? 10.578 3.853 -9.171 1.00 88.81 81 ILE A O 1
ATOM 590 N N . PHE A 1 82 ? 10.637 3.184 -7.024 1.00 87.75 82 PHE A N 1
ATOM 591 C CA . PHE A 1 82 ? 11.792 2.298 -7.204 1.00 87.75 82 PHE A CA 1
ATOM 592 C C . PHE A 1 82 ? 11.504 1.170 -8.201 1.00 87.75 82 PHE A C 1
ATOM 594 O O . PHE A 1 82 ? 12.312 0.927 -9.096 1.00 87.75 82 PHE A O 1
ATOM 601 N N . GLY A 1 83 ? 10.336 0.525 -8.101 1.00 85.31 83 GLY A N 1
ATOM 602 C CA . GLY A 1 83 ? 9.924 -0.520 -9.042 1.00 85.31 83 GLY A CA 1
ATOM 603 C C . GLY A 1 83 ? 9.830 -0.005 -10.480 1.00 85.31 83 GLY A C 1
ATOM 604 O O . GLY A 1 83 ? 10.379 -0.613 -1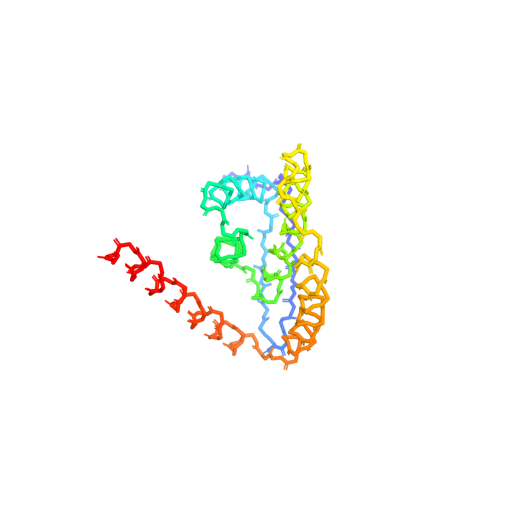1.396 1.00 85.31 83 GLY A O 1
ATOM 605 N N . THR A 1 84 ? 9.208 1.158 -10.679 1.00 86.94 84 THR A N 1
ATOM 606 C CA . THR A 1 84 ? 9.081 1.790 -12.001 1.00 86.94 84 THR A CA 1
ATOM 607 C C . THR A 1 84 ? 10.443 2.200 -12.553 1.00 86.94 84 THR A C 1
ATOM 609 O O . THR A 1 84 ? 10.735 1.911 -13.709 1.00 86.94 84 THR A O 1
ATOM 612 N N . ALA A 1 85 ? 11.301 2.818 -11.734 1.00 88.81 85 ALA A N 1
ATOM 613 C CA . ALA A 1 85 ? 12.653 3.205 -12.132 1.00 88.81 85 ALA A CA 1
ATOM 614 C C . ALA A 1 85 ? 13.479 1.992 -12.584 1.00 88.81 85 ALA A C 1
ATOM 616 O O . ALA A 1 85 ? 14.147 2.052 -13.613 1.00 88.81 85 ALA A O 1
ATOM 617 N N . GLN A 1 86 ? 13.376 0.871 -11.865 1.00 87.19 86 GLN A N 1
ATOM 618 C CA . GLN A 1 86 ? 14.035 -0.375 -12.239 1.00 87.19 86 GLN A CA 1
ATOM 619 C C . GLN A 1 86 ? 13.500 -0.926 -13.572 1.00 87.19 86 GLN A C 1
ATOM 621 O O . GLN A 1 86 ? 14.282 -1.279 -14.451 1.00 87.19 86 GLN A O 1
ATOM 626 N N . HIS A 1 87 ? 12.178 -0.974 -13.754 1.00 85.88 87 HIS A N 1
ATOM 627 C CA . HIS A 1 87 ? 11.575 -1.426 -15.013 1.00 85.88 87 HIS A CA 1
ATOM 628 C C . HIS A 1 87 ? 11.960 -0.541 -16.203 1.00 85.88 87 HIS A C 1
ATOM 630 O O . HIS A 1 87 ? 12.187 -1.056 -17.299 1.00 85.88 87 HIS A O 1
ATOM 636 N N . LEU A 1 88 ? 12.076 0.769 -15.975 1.00 87.19 88 LEU A N 1
ATOM 637 C CA . LEU A 1 88 ? 12.507 1.728 -16.982 1.00 87.19 88 LEU A CA 1
ATOM 638 C C . LEU A 1 88 ? 13.986 1.537 -17.343 1.00 87.19 88 LEU A C 1
ATOM 640 O O . LEU A 1 88 ? 14.324 1.544 -18.523 1.00 87.19 88 LEU A O 1
ATOM 644 N N . ALA A 1 89 ? 14.849 1.287 -16.352 1.00 89.31 89 ALA A N 1
ATOM 645 C CA . ALA A 1 89 ? 16.267 0.997 -16.571 1.00 89.31 89 ALA A CA 1
ATOM 646 C C . ALA A 1 89 ? 16.493 -0.289 -17.386 1.00 89.31 89 ALA A C 1
ATOM 648 O O . ALA A 1 89 ? 17.411 -0.346 -18.198 1.00 89.31 89 ALA A O 1
ATOM 649 N N . TYR A 1 90 ? 15.637 -1.301 -17.215 1.00 87.56 90 TYR A N 1
ATOM 650 C CA . TYR A 1 90 ? 15.685 -2.536 -18.005 1.00 87.56 90 TYR A CA 1
ATOM 651 C C . TYR A 1 90 ? 15.078 -2.409 -19.412 1.00 87.56 90 TYR A C 1
ATOM 653 O O . TYR A 1 90 ? 15.101 -3.382 -20.160 1.00 87.56 90 TYR A O 1
ATOM 661 N N . GLY A 1 91 ? 14.508 -1.256 -19.784 1.00 83.12 91 GLY A N 1
ATOM 662 C CA . GLY A 1 91 ? 13.901 -1.045 -21.104 1.00 83.12 91 GLY A CA 1
ATOM 663 C C . GLY A 1 91 ? 12.623 -1.857 -21.366 1.00 83.12 91 GLY A C 1
ATOM 664 O O . GLY A 1 91 ? 12.109 -1.847 -22.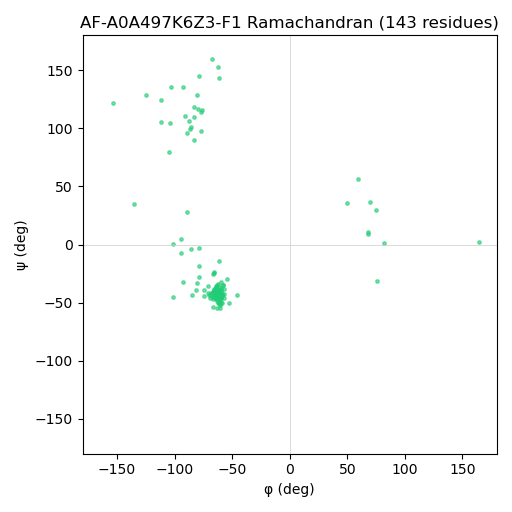479 1.00 83.12 91 GLY A O 1
ATOM 665 N N . ASN A 1 92 ? 12.067 -2.526 -20.351 1.00 80.88 92 ASN A N 1
ATOM 666 C CA . ASN A 1 92 ? 10.918 -3.434 -20.473 1.00 80.88 92 ASN A CA 1
ATOM 667 C C . ASN A 1 92 ? 9.560 -2.720 -20.320 1.00 80.88 92 ASN A C 1
ATOM 669 O O . ASN A 1 92 ? 8.586 -3.316 -19.855 1.00 80.88 92 ASN A O 1
ATOM 673 N N . VAL A 1 93 ? 9.480 -1.433 -20.665 1.00 84.81 93 VAL A N 1
ATOM 674 C CA . VAL A 1 93 ? 8.258 -0.629 -20.511 1.00 84.81 93 VAL A CA 1
ATOM 675 C C . VAL A 1 93 ? 7.595 -0.438 -21.870 1.00 84.81 93 VAL A C 1
ATOM 677 O O . VAL A 1 93 ? 8.027 0.374 -22.684 1.00 84.81 93 VAL A O 1
ATOM 680 N N . MET A 1 94 ? 6.507 -1.172 -22.107 1.00 88.56 94 MET A N 1
ATOM 681 C CA . MET A 1 94 ? 5.661 -0.965 -23.282 1.00 88.56 94 MET A CA 1
ATOM 682 C C . MET A 1 94 ? 4.668 0.172 -23.022 1.00 88.56 94 MET A C 1
ATOM 684 O O . MET A 1 94 ? 3.555 -0.052 -22.539 1.00 88.56 94 MET A O 1
ATOM 688 N N . PHE A 1 95 ? 5.075 1.398 -23.356 1.00 86.75 95 PHE A N 1
ATOM 689 C CA . PHE A 1 95 ? 4.300 2.621 -23.110 1.00 86.75 95 PHE A CA 1
ATOM 690 C C . PHE A 1 95 ? 2.873 2.586 -23.678 1.00 86.75 95 PHE A C 1
ATOM 692 O O . PHE A 1 95 ? 1.972 3.169 -23.077 1.00 86.75 95 PHE A O 1
ATOM 699 N N . GLU A 1 96 ? 2.654 1.853 -24.772 1.00 89.88 96 GLU A N 1
ATOM 700 C CA . GLU A 1 96 ? 1.338 1.654 -25.391 1.00 89.88 96 GLU A CA 1
ATOM 701 C C . GLU A 1 96 ? 0.308 1.051 -24.420 1.00 89.88 96 GLU A C 1
ATOM 703 O O . GLU A 1 96 ? -0.838 1.490 -24.386 1.00 89.88 96 GLU A O 1
ATOM 708 N N . TYR A 1 97 ? 0.727 0.119 -23.558 1.00 88.69 97 TYR A N 1
ATOM 709 C CA . TYR A 1 97 ? -0.137 -0.475 -22.531 1.00 88.69 97 TYR A CA 1
ATOM 710 C C . TYR A 1 97 ? -0.046 0.270 -21.196 1.00 88.69 97 TYR A C 1
ATOM 712 O O . TYR A 1 97 ? -1.027 0.360 -20.456 1.00 88.69 97 TYR A O 1
ATOM 720 N N . THR A 1 98 ? 1.125 0.826 -20.872 1.00 88.50 98 THR A N 1
ATOM 721 C CA . THR A 1 98 ? 1.355 1.500 -19.588 1.00 88.50 98 THR A CA 1
ATOM 722 C C . THR A 1 98 ? 0.530 2.776 -19.444 1.00 88.50 98 THR A C 1
ATOM 724 O O . THR A 1 98 ? -0.020 3.009 -18.373 1.00 88.50 98 THR A O 1
ATOM 727 N N . ILE A 1 99 ? 0.399 3.591 -20.495 1.00 90.25 99 ILE A N 1
ATOM 728 C CA . ILE A 1 99 ? -0.345 4.861 -20.444 1.00 90.25 99 ILE A CA 1
ATOM 729 C C . ILE A 1 99 ? -1.844 4.655 -20.147 1.00 90.25 99 ILE A C 1
ATOM 731 O O . ILE A 1 99 ? -2.328 5.234 -19.168 1.00 90.25 99 ILE A O 1
ATOM 735 N N . PRO A 1 100 ? -2.601 3.836 -20.907 1.00 93.19 100 PRO A N 1
ATOM 736 C CA . PRO A 1 100 ? -4.017 3.610 -20.611 1.00 93.19 100 PRO A CA 1
ATOM 737 C C . PRO A 1 100 ? -4.222 2.936 -19.249 1.00 93.19 100 PRO A C 1
ATOM 739 O O . PRO A 1 100 ? -5.158 3.280 -18.526 1.00 93.19 100 PRO A O 1
ATOM 742 N N . MET A 1 101 ? -3.316 2.037 -18.848 1.00 92.19 101 MET A N 1
ATOM 743 C CA . MET A 1 101 ? -3.356 1.420 -17.523 1.00 92.19 101 MET A CA 1
ATOM 744 C C . MET A 1 101 ? -3.113 2.447 -16.409 1.00 92.19 101 MET A C 1
ATOM 746 O O . MET A 1 101 ? -3.850 2.459 -15.425 1.00 92.19 101 MET A O 1
ATOM 750 N N . ALA A 1 102 ? -2.136 3.342 -16.568 1.00 90.56 102 ALA A N 1
ATOM 751 C CA . ALA A 1 102 ? -1.846 4.400 -15.605 1.00 90.56 102 ALA A CA 1
ATOM 752 C C . ALA A 1 102 ? -3.043 5.339 -15.429 1.00 90.56 102 ALA A C 1
ATOM 754 O O . ALA A 1 102 ? -3.414 5.644 -14.297 1.00 90.56 102 ALA A O 1
ATOM 755 N N . LEU A 1 103 ? -3.702 5.735 -16.523 1.00 94.00 103 LEU A N 1
ATOM 756 C CA . LEU A 1 103 ? -4.931 6.528 -16.456 1.00 94.00 103 LEU A CA 1
ATOM 757 C C . LEU A 1 103 ? -6.024 5.786 -15.679 1.00 94.00 103 LEU A C 1
ATOM 759 O O . LEU A 1 103 ? -6.578 6.339 -14.729 1.00 94.00 103 LEU A O 1
ATOM 763 N N . GLY A 1 104 ? -6.284 4.518 -16.013 1.00 94.81 104 GLY A N 1
ATOM 764 C CA . GLY A 1 104 ? -7.267 3.696 -15.304 1.00 94.81 104 GLY A CA 1
ATOM 765 C C . GLY A 1 104 ? -6.977 3.576 -13.804 1.00 94.81 104 GLY A C 1
ATOM 766 O O . GLY A 1 104 ? -7.883 3.729 -12.984 1.00 94.81 104 GLY A O 1
ATOM 767 N N . VAL A 1 105 ? -5.708 3.377 -13.432 1.00 91.44 105 VAL A N 1
ATOM 768 C CA . VAL A 1 105 ? -5.270 3.320 -12.030 1.00 91.44 105 VAL A CA 1
ATOM 769 C C . VAL A 1 105 ? -5.465 4.664 -11.333 1.00 91.44 105 VAL A C 1
ATOM 771 O O . VAL A 1 105 ? -5.967 4.679 -10.213 1.00 91.44 105 VAL A O 1
ATOM 774 N N . ILE A 1 106 ? -5.130 5.788 -11.974 1.00 92.44 106 ILE A N 1
ATOM 775 C CA . ILE A 1 106 ? -5.322 7.124 -11.393 1.00 92.44 106 ILE A CA 1
ATOM 776 C C . ILE A 1 106 ? -6.807 7.362 -11.103 1.00 92.44 106 ILE A C 1
ATOM 778 O O . ILE A 1 106 ? -7.161 7.675 -9.967 1.00 92.44 106 ILE A O 1
ATOM 782 N N . PHE A 1 107 ? -7.691 7.156 -12.081 1.00 94.94 107 PHE A N 1
ATOM 783 C CA . PHE A 1 107 ? -9.129 7.357 -11.881 1.00 94.94 107 PHE A CA 1
ATOM 784 C C . PHE A 1 107 ? -9.707 6.395 -10.837 1.00 94.94 107 PHE A C 1
ATOM 786 O O . PHE A 1 107 ? -10.428 6.822 -9.931 1.00 94.94 107 PHE A O 1
ATOM 793 N N . GLY A 1 108 ? -9.350 5.111 -10.916 1.00 93.19 108 GLY A N 1
ATOM 794 C CA . GLY A 1 108 ? -9.808 4.089 -9.978 1.00 93.19 108 GLY A CA 1
ATOM 795 C C . GLY A 1 108 ? -9.339 4.344 -8.545 1.00 93.19 108 GLY A C 1
ATOM 796 O O . GLY A 1 108 ? -10.134 4.239 -7.612 1.00 93.19 108 GLY A O 1
ATOM 797 N N . ALA A 1 109 ? -8.077 4.739 -8.354 1.00 89.50 109 ALA A N 1
ATOM 798 C CA . ALA A 1 109 ? -7.520 5.042 -7.039 1.00 89.50 109 ALA A CA 1
ATOM 799 C C . ALA A 1 109 ? -8.165 6.287 -6.418 1.00 89.50 109 ALA A C 1
ATOM 801 O O . ALA A 1 109 ? -8.486 6.272 -5.230 1.00 89.50 109 ALA A O 1
ATOM 802 N N . GLN A 1 110 ? -8.409 7.343 -7.204 1.00 91.69 110 GLN A N 1
ATOM 803 C CA . GLN A 1 110 ? -9.077 8.555 -6.716 1.00 91.69 110 GLN A CA 1
ATOM 804 C C . GLN A 1 110 ? -10.530 8.275 -6.307 1.00 91.69 110 GLN A C 1
ATOM 806 O O . GLN A 1 110 ? -10.947 8.661 -5.212 1.00 91.69 110 GLN A O 1
ATOM 811 N N . LEU A 1 111 ? -11.286 7.551 -7.141 1.00 92.44 111 LEU A N 1
ATOM 812 C CA . LEU A 1 111 ? -12.653 7.130 -6.819 1.00 92.44 111 LEU A CA 1
ATOM 813 C C . LEU A 1 111 ? -12.683 6.228 -5.580 1.00 92.44 111 LEU A C 1
ATOM 815 O O . LEU A 1 111 ? -13.450 6.480 -4.650 1.00 92.44 111 LEU A O 1
ATOM 819 N N . GLY A 1 112 ? -11.806 5.225 -5.528 1.00 88.50 112 GLY A N 1
ATOM 820 C CA . GLY A 1 112 ? -11.679 4.321 -4.388 1.00 88.50 112 GLY A CA 1
ATOM 821 C C . GLY A 1 112 ? -11.347 5.060 -3.092 1.00 88.50 112 GLY A C 1
ATOM 822 O O . GLY A 1 112 ? -11.992 4.826 -2.072 1.00 88.50 112 GLY A O 1
ATOM 823 N N . ALA A 1 113 ? -10.409 6.011 -3.130 1.00 86.19 113 ALA A N 1
ATOM 824 C CA . ALA A 1 113 ? -10.057 6.838 -1.979 1.00 86.19 113 ALA A CA 1
ATOM 825 C C . ALA A 1 113 ? -11.219 7.740 -1.533 1.00 86.19 113 ALA A C 1
ATOM 827 O O . ALA A 1 113 ? -11.433 7.916 -0.331 1.00 86.19 113 ALA A O 1
ATOM 828 N N . HIS A 1 114 ? -11.990 8.297 -2.473 1.00 87.62 114 HIS A N 1
ATOM 829 C CA . HIS A 1 114 ? -13.164 9.107 -2.145 1.00 87.62 114 HIS A CA 1
ATOM 830 C C . HIS A 1 114 ? -14.248 8.279 -1.447 1.00 87.62 114 HIS A C 1
ATOM 832 O O . HIS A 1 114 ? -14.810 8.718 -0.443 1.00 87.62 114 HIS A O 1
ATOM 838 N N . VAL A 1 115 ? -14.516 7.068 -1.943 1.00 87.31 115 VAL A N 1
ATOM 839 C CA . VAL A 1 115 ? -15.490 6.149 -1.340 1.00 87.31 115 VAL A CA 1
ATOM 840 C C . VAL A 1 115 ? -15.003 5.666 0.025 1.00 87.31 115 VAL A C 1
ATOM 842 O O . VAL A 1 115 ? -15.759 5.728 0.991 1.00 87.31 115 VAL A O 1
ATOM 845 N N . ALA A 1 116 ? -13.733 5.270 0.151 1.00 82.88 116 ALA A N 1
ATOM 846 C CA . ALA A 1 116 ? -13.163 4.764 1.401 1.00 82.88 116 ALA A CA 1
ATOM 847 C C . ALA A 1 116 ? -13.272 5.766 2.562 1.00 82.88 116 ALA A C 1
ATOM 849 O O . ALA A 1 116 ? -13.517 5.362 3.696 1.00 82.88 116 ALA A O 1
ATOM 850 N N . LYS A 1 117 ? -13.163 7.075 2.285 1.00 81.31 117 LYS A N 1
ATOM 851 C CA . LYS A 1 117 ? -13.348 8.136 3.293 1.00 81.31 117 LYS A CA 1
ATOM 852 C C . LYS A 1 117 ? -14.773 8.222 3.847 1.00 81.31 117 LYS A C 1
ATOM 854 O O . LYS A 1 117 ? -14.949 8.732 4.947 1.00 81.31 117 LYS A O 1
ATOM 859 N N . ARG A 1 118 ? -15.783 7.762 3.101 1.00 83.31 118 ARG A N 1
ATOM 860 C CA . ARG A 1 118 ? -17.200 7.793 3.512 1.00 83.31 118 ARG A CA 1
ATOM 861 C C . ARG A 1 118 ? -17.671 6.495 4.174 1.00 83.31 118 ARG A C 1
ATOM 863 O O . ARG A 1 118 ? -18.794 6.438 4.662 1.00 83.31 118 ARG A O 1
ATOM 870 N N . VAL A 1 119 ? -16.844 5.452 4.171 1.00 83.94 119 VAL A N 1
ATOM 871 C CA . VAL A 1 119 ? -17.175 4.134 4.724 1.00 83.94 119 VAL A CA 1
ATOM 872 C C . VAL A 1 119 ? -16.715 4.056 6.184 1.00 83.94 119 VAL A C 1
ATOM 874 O O . VAL A 1 119 ? -15.595 4.455 6.509 1.00 83.94 119 VAL A O 1
ATOM 877 N N . SER A 1 120 ? -17.569 3.520 7.065 1.00 83.50 120 SER A N 1
ATOM 878 C CA . SER A 1 120 ? -17.242 3.318 8.486 1.00 83.50 120 SER A CA 1
ATOM 879 C C . SER A 1 120 ? -16.072 2.349 8.679 1.00 83.50 120 SER A C 1
ATOM 881 O O . SER A 1 120 ? -15.860 1.444 7.862 1.00 83.50 120 SER A O 1
ATOM 883 N N . GLY A 1 121 ? -15.323 2.485 9.779 1.00 77.38 121 GLY A N 1
ATOM 884 C CA . GLY A 1 121 ? -14.103 1.700 10.012 1.00 77.38 121 GLY A CA 1
ATOM 885 C C . GLY A 1 121 ? -14.373 0.197 10.040 1.00 77.38 121 GLY A C 1
ATOM 886 O O . GLY A 1 121 ? -13.644 -0.593 9.436 1.00 77.38 121 GLY A O 1
ATOM 887 N N . LYS A 1 122 ? -15.498 -0.210 10.640 1.00 80.56 122 LYS A N 1
ATOM 888 C CA . LYS A 1 122 ? -15.950 -1.613 10.662 1.00 80.56 122 LYS A CA 1
ATOM 889 C C . LYS A 1 122 ? -16.189 -2.173 9.257 1.00 80.56 122 LYS A C 1
ATOM 891 O O . LYS A 1 122 ? -15.774 -3.296 8.963 1.00 80.56 122 LYS A O 1
ATOM 896 N N . SER A 1 123 ? -16.833 -1.395 8.389 1.00 84.00 123 SER A N 1
ATOM 897 C CA . SER A 1 123 ? -17.136 -1.806 7.014 1.00 84.00 123 SER A CA 1
ATOM 898 C C . SER A 1 123 ? -15.874 -1.852 6.156 1.00 84.00 123 SER A C 1
ATOM 900 O O . SER A 1 123 ? -15.674 -2.819 5.423 1.00 84.00 123 SER A O 1
ATOM 902 N N . LEU A 1 124 ? -14.982 -0.867 6.304 1.00 83.00 124 LEU A N 1
ATOM 903 C CA . LEU A 1 124 ? -13.704 -0.821 5.593 1.00 83.00 124 LEU A CA 1
ATOM 904 C C . LEU A 1 124 ? -12.802 -1.997 5.991 1.00 83.00 124 LEU A C 1
ATOM 906 O O . LEU A 1 124 ? -12.229 -2.657 5.126 1.00 83.00 124 LEU A O 1
ATOM 910 N N . LYS A 1 125 ? -12.746 -2.324 7.288 1.00 82.62 125 LYS A N 1
ATOM 911 C CA . LYS A 1 125 ? -12.038 -3.506 7.799 1.00 82.62 125 LYS A CA 1
ATOM 912 C C . LYS A 1 125 ? -12.599 -4.802 7.215 1.00 82.62 125 LYS A C 1
ATOM 914 O O . LYS A 1 125 ? -11.824 -5.657 6.792 1.00 82.62 125 LYS A O 1
ATOM 919 N N . ARG A 1 126 ? -13.929 -4.953 7.166 1.00 86.88 126 ARG A N 1
ATOM 920 C CA . ARG A 1 126 ? -14.575 -6.141 6.584 1.00 86.88 126 ARG A CA 1
ATOM 921 C C . ARG A 1 126 ? -14.279 -6.259 5.088 1.00 86.88 126 ARG A C 1
ATOM 923 O O . ARG A 1 126 ? -13.923 -7.341 4.636 1.00 86.88 126 ARG A O 1
ATOM 930 N N . LEU A 1 127 ? -14.368 -5.157 4.343 1.00 87.25 127 LEU A N 1
ATOM 931 C CA . LEU A 1 127 ? -14.042 -5.122 2.918 1.00 87.25 127 LEU A CA 1
ATOM 932 C C . LEU A 1 127 ? -12.582 -5.519 2.674 1.00 87.25 127 LEU A C 1
ATOM 934 O O . LEU A 1 127 ? -12.309 -6.383 1.846 1.00 87.25 127 LEU A O 1
ATOM 938 N N . PHE A 1 128 ? -11.653 -4.942 3.439 1.00 84.75 128 PHE A N 1
ATOM 939 C CA . PHE A 1 128 ? -10.235 -5.275 3.349 1.00 84.75 128 PHE A CA 1
ATOM 940 C C . PHE A 1 128 ? -9.971 -6.757 3.654 1.00 84.75 128 PHE A C 1
A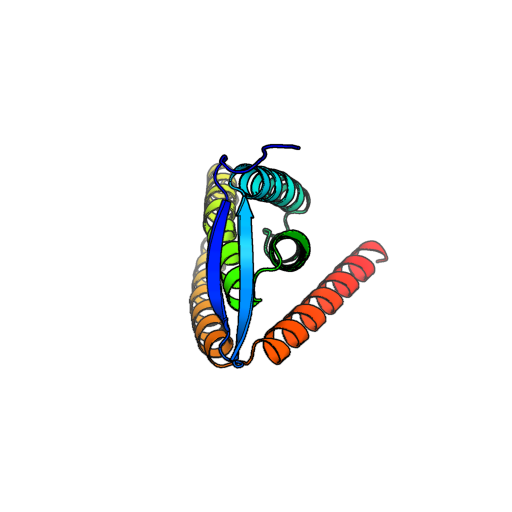TOM 942 O O . PHE A 1 128 ? -9.241 -7.414 2.916 1.00 84.75 128 PHE A O 1
ATOM 949 N N . ALA A 1 129 ? -10.618 -7.314 4.683 1.00 86.88 129 ALA A N 1
ATOM 950 C CA . ALA A 1 129 ? -10.510 -8.734 5.015 1.00 86.88 129 ALA A CA 1
ATOM 951 C C . ALA A 1 129 ? -11.006 -9.641 3.875 1.00 86.88 129 ALA A C 1
ATOM 953 O O . ALA A 1 129 ? -10.333 -10.610 3.531 1.00 86.88 129 ALA A O 1
ATOM 954 N N . VAL A 1 130 ? -12.140 -9.306 3.248 1.00 91.19 130 VAL A N 1
ATOM 955 C CA . VAL A 1 130 ? -12.659 -10.047 2.085 1.00 91.19 130 VAL A CA 1
ATOM 956 C C . VAL A 1 130 ? -11.670 -9.995 0.920 1.00 91.19 130 VAL A C 1
ATOM 958 O O . VAL A 1 130 ? -11.367 -11.031 0.333 1.00 91.19 130 VAL A O 1
ATOM 961 N N . VAL A 1 131 ? -11.113 -8.819 0.617 1.00 88.19 131 VAL A N 1
ATOM 962 C CA . VAL A 1 131 ? -10.105 -8.663 -0.444 1.00 88.19 131 VAL A CA 1
ATOM 963 C C . VAL A 1 131 ? -8.859 -9.502 -0.151 1.00 88.19 131 VAL A C 1
ATOM 965 O O . VAL A 1 131 ? -8.371 -10.187 -1.047 1.00 88.19 131 VAL A O 1
ATOM 968 N N . LEU A 1 132 ? -8.367 -9.515 1.092 1.00 86.00 132 LEU A N 1
ATOM 969 C CA . LEU A 1 132 ? -7.220 -10.344 1.471 1.00 86.00 132 LEU A CA 1
ATOM 970 C C . LEU A 1 132 ? -7.495 -11.840 1.311 1.00 86.00 132 LEU A C 1
ATOM 972 O O . LEU A 1 132 ? -6.630 -12.557 0.811 1.00 86.00 132 LEU A O 1
ATOM 976 N N . ILE A 1 133 ? -8.687 -12.310 1.688 1.00 90.00 133 ILE A N 1
ATOM 977 C CA . ILE A 1 133 ? -9.082 -13.710 1.485 1.00 90.00 133 ILE A CA 1
ATOM 978 C C . ILE A 1 133 ? -9.089 -14.036 -0.009 1.00 90.00 133 ILE A C 1
ATOM 980 O O . ILE A 1 133 ? -8.488 -15.027 -0.414 1.00 90.00 133 ILE A O 1
ATOM 984 N N . LEU A 1 134 ? -9.694 -13.185 -0.844 1.00 90.00 134 LEU A N 1
ATOM 985 C CA . LEU A 1 134 ? -9.718 -13.380 -2.297 1.00 90.00 134 LEU A CA 1
ATOM 986 C C . LEU A 1 134 ? -8.307 -13.443 -2.897 1.00 90.00 134 LEU A C 1
ATOM 988 O O . LEU A 1 134 ? -8.026 -14.312 -3.722 1.00 90.00 134 LEU A O 1
ATOM 992 N N . VAL A 1 135 ? -7.403 -12.560 -2.464 1.00 85.00 135 VAL A N 1
ATOM 993 C CA . VAL A 1 135 ? -5.995 -12.583 -2.888 1.00 85.00 135 VAL A CA 1
ATOM 994 C C . VAL A 1 135 ? -5.309 -13.871 -2.429 1.00 85.00 135 VAL A C 1
ATOM 996 O O . VAL A 1 135 ? -4.626 -14.505 -3.230 1.00 85.00 135 VAL A O 1
ATOM 999 N N . GLY A 1 136 ? -5.525 -14.296 -1.182 1.00 84.75 136 GLY A N 1
ATOM 1000 C CA . GLY A 1 136 ? -4.983 -15.549 -0.651 1.00 84.75 136 GLY A CA 1
ATOM 1001 C C . GLY A 1 136 ? -5.446 -16.772 -1.447 1.00 84.75 136 GLY A C 1
ATOM 1002 O O . GLY A 1 136 ? -4.625 -17.590 -1.856 1.00 84.75 136 GLY A O 1
ATOM 1003 N N . VAL A 1 137 ? -6.741 -16.852 -1.762 1.00 89.62 137 VAL A N 1
ATOM 1004 C CA . VAL A 1 137 ? -7.318 -17.914 -2.606 1.00 89.62 137 VAL A CA 1
ATOM 1005 C C . VAL A 1 137 ? -6.728 -17.882 -4.020 1.00 89.62 137 VAL A C 1
ATOM 1007 O O . VAL A 1 137 ? -6.379 -18.926 -4.576 1.00 89.62 137 VAL A O 1
ATOM 1010 N N . ARG A 1 138 ? -6.559 -16.693 -4.611 1.00 86.81 138 ARG A N 1
ATOM 1011 C CA . ARG A 1 138 ? -5.939 -16.538 -5.935 1.00 86.81 138 ARG A CA 1
ATOM 1012 C C . ARG A 1 138 ? -4.478 -17.002 -5.953 1.00 86.81 138 ARG A C 1
ATOM 1014 O O . ARG A 1 138 ? -4.039 -17.599 -6.931 1.00 86.81 138 ARG A O 1
ATOM 1021 N N . LEU A 1 139 ? -3.720 -16.729 -4.892 1.00 83.56 139 LEU A N 1
ATOM 1022 C CA . LEU A 1 139 ? -2.334 -17.185 -4.780 1.00 83.56 139 LEU A CA 1
ATOM 1023 C C . LEU A 1 139 ? -2.250 -18.707 -4.626 1.00 83.56 139 LEU A C 1
ATOM 1025 O O . LEU A 1 139 ? -1.443 -19.327 -5.310 1.00 83.56 139 LEU A O 1
ATOM 1029 N N . LEU A 1 140 ? -3.110 -19.310 -3.798 1.00 87.19 140 LEU A N 1
ATOM 1030 C CA . LEU A 1 140 ? -3.159 -20.768 -3.634 1.00 87.19 140 LEU A CA 1
ATOM 1031 C C . LEU A 1 140 ? -3.558 -21.478 -4.928 1.00 87.19 140 LEU A C 1
ATOM 1033 O O . LEU A 1 140 ? -2.923 -22.456 -5.300 1.00 87.19 140 LEU A O 1
ATOM 1037 N N . SER A 1 141 ? -4.569 -20.971 -5.636 1.00 87.00 141 SER A N 1
ATOM 1038 C CA . SER A 1 141 ? -4.994 -21.555 -6.916 1.00 87.00 141 SER A CA 1
ATOM 1039 C C . SER A 1 141 ? -3.894 -21.494 -7.974 1.00 87.00 141 SER A C 1
ATOM 1041 O O . SER A 1 141 ? -3.647 -22.502 -8.621 1.00 87.00 141 SER A O 1
ATOM 1043 N N . LYS A 1 142 ? -3.178 -20.367 -8.101 1.00 80.81 142 LYS A N 1
ATOM 1044 C CA . LYS A 1 142 ? -2.019 -20.255 -9.006 1.00 80.81 142 LYS A CA 1
ATOM 1045 C C . LYS A 1 142 ? -0.834 -21.137 -8.582 1.00 80.81 142 LYS A C 1
ATOM 1047 O O . LYS A 1 142 ? 0.010 -21.450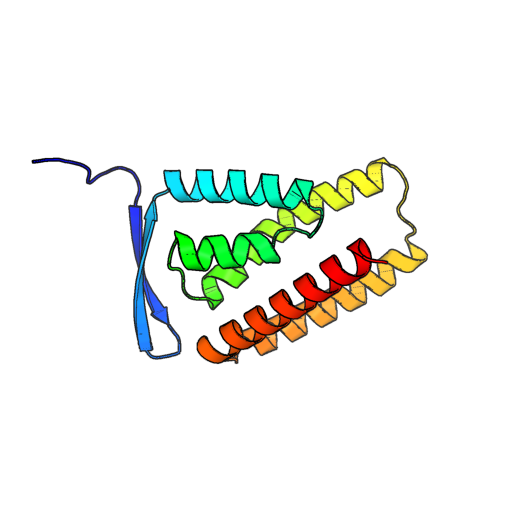 -9.405 1.00 80.81 142 LYS A O 1
ATOM 1052 N N . PHE A 1 143 ? -0.715 -21.471 -7.300 1.00 79.38 143 PHE A N 1
ATOM 1053 C CA . PHE A 1 143 ? 0.339 -22.366 -6.821 1.00 79.38 143 PHE A CA 1
ATOM 1054 C C . PHE A 1 143 ? 0.002 -23.844 -7.067 1.00 79.38 143 PHE A C 1
ATOM 1056 O O . PHE A 1 143 ? 0.902 -24.646 -7.288 1.00 79.38 143 PHE A O 1
ATOM 1063 N N . ILE A 1 144 ? -1.285 -24.202 -7.011 1.00 79.62 144 ILE A N 1
ATOM 1064 C CA . ILE A 1 144 ? -1.768 -25.573 -7.229 1.00 79.62 144 ILE A CA 1
ATOM 1065 C C . ILE A 1 144 ? -1.845 -25.950 -8.720 1.00 79.62 144 ILE A C 1
ATOM 1067 O O . ILE A 1 144 ? -1.775 -27.136 -9.035 1.00 79.62 144 ILE A O 1
ATOM 1071 N N . MET A 1 145 ? -2.044 -24.967 -9.605 1.00 60.88 145 MET A N 1
ATOM 1072 C CA . MET A 1 145 ? -2.328 -25.129 -11.038 1.00 60.88 145 MET A CA 1
ATOM 1073 C C . MET A 1 145 ? -1.168 -24.631 -11.893 1.00 60.88 145 MET A C 1
ATOM 1075 O O . MET A 1 145 ? -0.768 -25.381 -12.808 1.00 60.88 145 MET A O 1
#

Secondary structure (DSSP, 8-state):
------S-EEEEEEE-TTS-EEEEEEEHHHHHHHHHHHHHHHHHHTS-SHHHHHHHHHHHS---HHHHHHHHHHHHHHHHHHHHHHHHHTT---HHHHHHHHHHHHHHHHHHHHHHHHS-HHHHHHHHHHHHHHHHHHHHHHHH-

Sequence (145 aa):
GHALGSLGSLRRKIVDADGEVFEYSVSLPLGFSVGFLGGMSSGFLGIGGGSIMVPILHIVMNLPIHVTVATSMFIMIFSSIFGTAQHLAYGNVMFEYTIPMALGVIFGAQLGAHVAKRVSGKSLKRLFAVVLILVGVRLLSKFIM